Protein AF-A0A831L219-F1 (afdb_monomer_lite)

pLDDT: mean 89.01, std 7.02, range [52.88, 94.38]

Sequence (46 aa):
MVLPLCHMTWQLFSVDNKLSLHMFQRSCDMFLGIPFNIASYALLLS

Radius of gyration: 12.23 Å; chains: 1; bounding box: 30×14×32 Å

Structure (mmCIF, N/CA/C/O backbone):
data_AF-A0A831L219-F1
#
_entry.id   AF-A0A831L219-F1
#
loop_
_atom_site.group_PDB
_atom_site.id
_atom_site.type_symbol
_atom_site.label_atom_id
_atom_site.label_alt_id
_atom_site.label_comp_id
_atom_site.label_asym_id
_atom_site.label_entity_id
_atom_site.label_seq_id
_atom_site.pdbx_PDB_ins_code
_atom_site.Cartn_x
_atom_site.Cartn_y
_atom_site.Cartn_z
_atom_site.occupancy
_atom_site.B_iso_or_equiv
_atom_site.auth_seq_id
_atom_site.auth_comp_id
_atom_site.auth_asym_id
_atom_site.auth_atom_id
_atom_site.pdbx_PDB_model_num
ATOM 1 N N . MET A 1 1 ? 19.074 -7.932 -5.256 1.00 52.88 1 MET A N 1
ATOM 2 C CA . MET A 1 1 ? 17.970 -7.033 -5.650 1.00 52.88 1 MET A CA 1
ATOM 3 C C . MET A 1 1 ? 18.044 -6.847 -7.157 1.00 52.88 1 MET A C 1
ATOM 5 O O . MET A 1 1 ? 19.087 -6.403 -7.609 1.00 52.88 1 MET A O 1
ATOM 9 N N . VAL A 1 2 ? 17.026 -7.232 -7.934 1.00 78.38 2 VAL A N 1
ATOM 10 C CA . VAL A 1 2 ? 17.051 -7.028 -9.403 1.00 78.38 2 VAL A CA 1
ATOM 11 C C . VAL A 1 2 ? 16.487 -5.654 -9.779 1.00 78.38 2 VAL A C 1
ATOM 13 O O . VAL A 1 2 ? 16.961 -5.033 -10.722 1.00 78.38 2 VAL A O 1
ATOM 16 N N . LEU A 1 3 ? 15.532 -5.136 -8.998 1.00 79.50 3 LEU A N 1
ATOM 17 C CA . LEU A 1 3 ? 14.910 -3.826 -9.197 1.00 79.50 3 LEU A CA 1
ATOM 18 C C . LEU A 1 3 ? 14.695 -3.124 -7.847 1.00 79.50 3 LEU A C 1
ATOM 20 O O . LEU A 1 3 ? 14.476 -3.808 -6.847 1.00 79.50 3 LEU A O 1
ATOM 24 N N . PRO A 1 4 ? 14.730 -1.782 -7.787 1.00 81.25 4 PRO A N 1
ATOM 25 C CA . PRO A 1 4 ? 14.410 -1.050 -6.561 1.00 81.25 4 PRO A CA 1
ATOM 26 C C . PRO A 1 4 ? 12.970 -1.342 -6.082 1.00 81.25 4 PRO A C 1
ATOM 28 O O . PRO A 1 4 ? 12.087 -1.581 -6.905 1.00 81.25 4 PRO A O 1
ATOM 31 N N . LEU A 1 5 ? 12.694 -1.304 -4.770 1.00 82.19 5 LEU A N 1
ATOM 32 C CA . LEU A 1 5 ? 11.346 -1.578 -4.229 1.00 82.19 5 LEU A CA 1
ATOM 33 C C . LEU A 1 5 ? 10.314 -0.574 -4.751 1.00 82.19 5 LEU A C 1
ATOM 35 O O . LEU A 1 5 ? 10.569 0.626 -4.730 1.00 82.19 5 LEU A O 1
ATOM 39 N N . CYS A 1 6 ? 9.140 -1.041 -5.176 1.00 82.69 6 CYS A N 1
ATOM 40 C CA . CYS A 1 6 ? 8.044 -0.157 -5.585 1.00 82.69 6 CYS A CA 1
ATOM 41 C C . CYS A 1 6 ? 7.300 0.436 -4.375 1.00 82.69 6 CYS A C 1
ATOM 43 O O . CYS A 1 6 ? 6.944 1.611 -4.409 1.00 82.69 6 CYS A O 1
ATOM 45 N N . HIS A 1 7 ? 7.133 -0.343 -3.302 1.00 82.88 7 HIS A N 1
ATOM 46 C CA . HIS A 1 7 ? 6.501 0.054 -2.038 1.00 82.88 7 HIS A CA 1
ATOM 47 C C . HIS A 1 7 ? 7.552 0.614 -1.079 1.00 82.88 7 HIS A C 1
ATOM 49 O O . HIS A 1 7 ? 8.273 -0.154 -0.444 1.00 82.88 7 HIS A O 1
ATOM 55 N N . MET A 1 8 ? 7.694 1.939 -1.021 1.00 83.44 8 MET A N 1
ATOM 56 C CA . MET A 1 8 ? 8.825 2.551 -0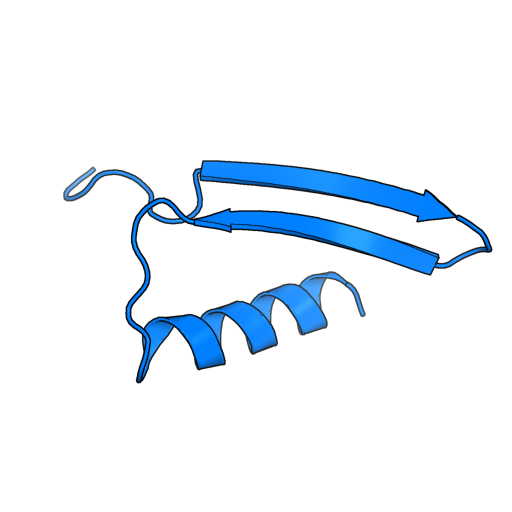.315 1.00 83.44 8 MET A CA 1
ATOM 57 C C . MET A 1 8 ? 8.511 2.905 1.130 1.00 83.44 8 MET A C 1
ATOM 59 O O . MET A 1 8 ? 9.326 2.640 2.008 1.00 83.44 8 MET A O 1
ATOM 63 N N . THR A 1 9 ? 7.358 3.520 1.381 1.00 87.50 9 THR A N 1
ATOM 64 C CA . THR A 1 9 ? 7.016 4.020 2.714 1.00 87.50 9 THR A CA 1
ATOM 65 C C . THR A 1 9 ? 5.554 3.768 3.034 1.00 87.50 9 THR A C 1
ATOM 67 O O . THR A 1 9 ? 4.685 3.795 2.156 1.00 87.50 9 THR A O 1
ATOM 70 N N . TRP A 1 10 ? 5.298 3.462 4.302 1.00 90.62 10 TRP A N 1
ATOM 71 C CA . TRP A 1 10 ? 3.973 3.180 4.837 1.00 90.62 10 TRP A CA 1
ATOM 72 C C . TRP A 1 10 ? 3.837 3.956 6.140 1.00 90.62 10 TRP A C 1
ATOM 74 O O . TRP A 1 10 ? 4.724 3.919 6.992 1.00 90.62 10 TRP A O 1
ATOM 84 N N . GLN A 1 11 ? 2.731 4.673 6.279 1.00 91.75 11 GLN A N 1
ATOM 85 C CA . GLN A 1 11 ? 2.373 5.392 7.486 1.00 91.75 11 GLN A CA 1
ATOM 86 C C . GLN A 1 11 ? 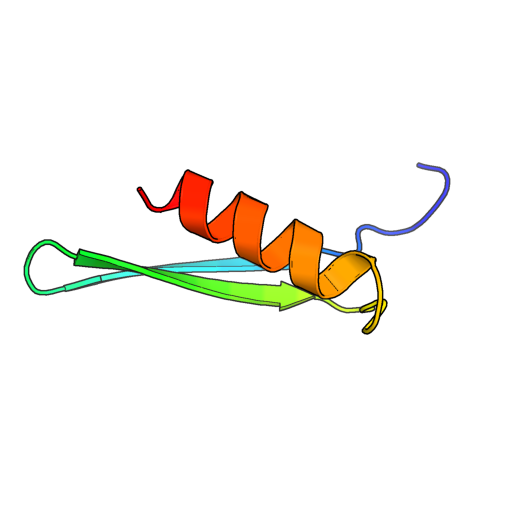1.076 4.801 8.022 1.00 91.75 11 GLN A C 1
ATOM 88 O O . GLN A 1 11 ? 0.071 4.752 7.315 1.00 91.75 11 GLN A O 1
ATOM 93 N N . LEU A 1 12 ? 1.121 4.346 9.269 1.00 92.94 12 LEU A N 1
ATOM 94 C CA . LEU A 1 12 ? -0.020 3.784 9.977 1.00 92.94 12 LEU A CA 1
ATOM 95 C C . LEU A 1 12 ? -0.578 4.822 10.942 1.00 92.94 12 LEU A C 1
ATOM 97 O O . LEU A 1 12 ? 0.173 5.515 11.629 1.00 92.94 12 LEU A O 1
ATOM 101 N N . PHE A 1 13 ? -1.898 4.917 10.991 1.00 93.62 13 PHE A N 1
ATOM 102 C CA . PHE A 1 13 ? -2.614 5.828 11.866 1.00 93.62 13 PHE A CA 1
ATOM 103 C C . PHE A 1 13 ? -3.793 5.110 12.512 1.00 93.62 13 PHE A C 1
ATOM 105 O O . PHE A 1 13 ? -4.526 4.405 11.830 1.00 93.62 13 PHE A O 1
ATOM 112 N N . SER A 1 14 ? -3.981 5.291 13.818 1.00 93.12 14 SER A N 1
ATOM 113 C CA . SER A 1 14 ? -5.047 4.638 14.580 1.00 93.12 14 SER A CA 1
ATOM 114 C C . SER A 1 14 ? -5.924 5.686 15.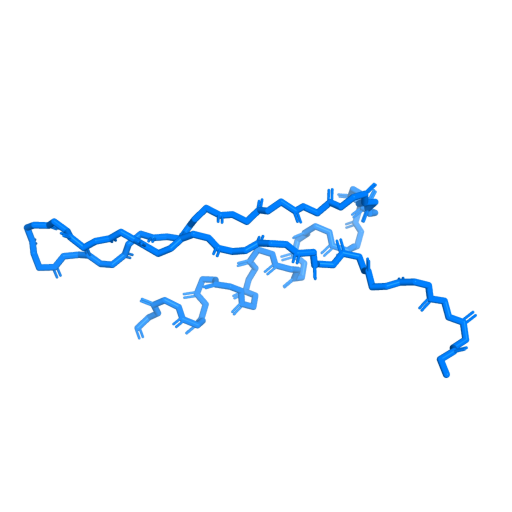254 1.00 93.12 14 SER A C 1
ATOM 116 O O . SER A 1 14 ? -5.442 6.404 16.128 1.00 93.12 14 SER A O 1
ATOM 118 N N . VAL A 1 15 ? -7.200 5.752 14.871 1.00 94.38 15 VAL A N 1
ATOM 119 C CA . VAL A 1 15 ? -8.226 6.630 15.467 1.00 94.38 15 VAL A CA 1
ATOM 120 C C . VAL A 1 15 ? -9.563 5.902 15.504 1.00 94.38 15 VAL A C 1
ATOM 122 O O . VAL A 1 15 ? -9.879 5.146 14.591 1.00 94.38 15 VAL A O 1
ATOM 125 N N . ASP A 1 16 ? -10.342 6.117 16.568 1.00 92.00 16 ASP A N 1
ATOM 126 C CA . ASP A 1 16 ? -11.693 5.558 16.744 1.00 92.00 16 ASP A CA 1
ATOM 127 C C . ASP A 1 16 ? -11.771 4.040 16.513 1.00 92.00 16 ASP A C 1
ATOM 129 O O . ASP A 1 16 ? -12.683 3.528 15.862 1.00 92.00 16 ASP A O 1
ATOM 133 N N . ASN A 1 17 ? -10.779 3.315 17.041 1.00 90.38 17 ASN A N 1
ATOM 134 C CA . ASN A 1 17 ? -10.632 1.863 16.901 1.00 90.38 17 ASN A CA 1
ATOM 135 C C . ASN A 1 17 ? -10.531 1.373 15.439 1.00 90.38 17 ASN A C 1
ATOM 137 O O . ASN A 1 17 ? -10.821 0.214 15.147 1.00 90.38 17 ASN A O 1
ATOM 141 N N . LYS A 1 18 ? -10.125 2.255 14.516 1.00 90.69 18 LYS A N 1
ATOM 142 C CA . LYS A 1 18 ? -9.841 1.952 13.110 1.00 90.69 18 LYS A CA 1
ATOM 143 C C . LYS A 1 18 ? -8.369 2.203 12.812 1.00 90.69 18 LYS A C 1
ATOM 145 O O . LYS A 1 18 ? -7.823 3.245 13.177 1.00 90.69 18 LYS A O 1
ATOM 150 N N . LEU A 1 19 ? -7.752 1.258 12.107 1.00 92.38 19 LEU A N 1
ATOM 151 C CA . LEU A 1 19 ? -6.391 1.378 11.603 1.00 92.38 19 LEU A CA 1
ATOM 152 C C . LEU A 1 19 ? -6.432 1.825 10.137 1.00 92.38 19 LEU A C 1
ATOM 154 O O . LEU A 1 19 ? -7.000 1.155 9.281 1.00 92.38 19 LEU A O 1
ATOM 158 N N . SER A 1 20 ? -5.815 2.964 9.858 1.00 91.50 20 SER A N 1
ATOM 159 C CA . SER A 1 20 ? -5.651 3.532 8.523 1.00 91.50 20 SER A CA 1
ATOM 160 C C . SER A 1 20 ? -4.197 3.391 8.081 1.00 91.50 20 SER A C 1
ATOM 162 O O . SER A 1 20 ? -3.277 3.601 8.874 1.00 91.50 20 SER A O 1
ATOM 164 N N . LEU A 1 21 ? -3.977 3.082 6.803 1.00 93.19 21 LEU A N 1
AT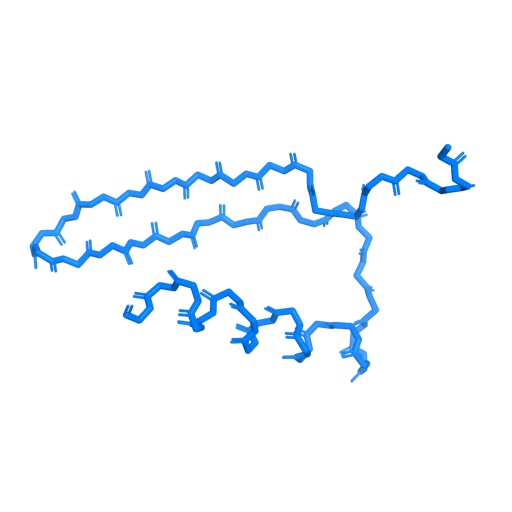OM 165 C CA . LEU A 1 21 ? -2.650 3.012 6.187 1.00 93.19 21 LEU A CA 1
ATOM 166 C C . LEU A 1 21 ? -2.582 3.950 4.987 1.00 93.19 21 LEU A C 1
ATOM 168 O O . LEU A 1 21 ? -3.405 3.883 4.077 1.00 93.19 21 LEU A O 1
ATOM 172 N N . HIS A 1 22 ? -1.561 4.799 4.979 1.00 92.12 22 HIS A N 1
ATOM 173 C CA . HIS A 1 22 ? -1.168 5.595 3.828 1.00 92.12 22 HIS A CA 1
ATOM 174 C C . HIS A 1 22 ? 0.126 5.019 3.253 1.00 92.12 22 HIS A C 1
ATOM 176 O O . HIS A 1 22 ? 1.132 4.908 3.956 1.00 92.12 22 HIS A O 1
ATOM 182 N N . MET A 1 23 ? 0.103 4.633 1.979 1.00 91.38 23 MET A N 1
ATOM 183 C CA . MET A 1 23 ? 1.232 3.990 1.309 1.00 91.38 23 MET A CA 1
ATOM 184 C C . MET A 1 23 ? 1.701 4.835 0.134 1.00 91.38 23 MET A C 1
ATOM 186 O O . MET A 1 23 ? 0.895 5.271 -0.686 1.00 91.38 23 MET A O 1
ATOM 190 N N . PHE A 1 24 ? 3.013 5.043 0.047 1.00 91.81 24 PHE A N 1
ATOM 191 C CA . PHE A 1 24 ? 3.634 5.690 -1.099 1.00 91.81 24 PHE A CA 1
ATOM 192 C C . PHE A 1 24 ? 4.348 4.659 -1.972 1.00 91.81 24 PHE A C 1
ATOM 194 O O . PHE A 1 24 ? 5.336 4.026 -1.570 1.00 91.81 24 PHE A O 1
ATOM 201 N N . GLN A 1 25 ? 3.850 4.526 -3.200 1.00 92.25 25 GLN A N 1
ATOM 202 C CA . GLN A 1 25 ? 4.421 3.664 -4.220 1.00 92.25 25 GLN A CA 1
ATOM 203 C C . GLN A 1 25 ? 5.133 4.530 -5.265 1.00 92.25 25 GLN A C 1
ATOM 205 O O . GLN A 1 25 ? 4.512 5.357 -5.926 1.00 92.25 25 GLN A O 1
ATOM 210 N N . ARG A 1 26 ? 6.449 4.344 -5.434 1.00 92.19 26 ARG A N 1
ATOM 211 C CA . ARG A 1 26 ? 7.263 5.173 -6.354 1.00 92.19 26 ARG A CA 1
ATOM 212 C C . ARG A 1 26 ? 7.000 4.900 -7.836 1.00 92.19 26 ARG A C 1
ATOM 214 O O . ARG A 1 26 ? 7.465 5.638 -8.696 1.00 92.19 26 ARG A O 1
ATOM 221 N N . SER A 1 27 ? 6.383 3.763 -8.135 1.00 92.19 27 SER A N 1
ATOM 222 C CA . SER A 1 27 ? 6.116 3.286 -9.487 1.00 92.19 27 SER A CA 1
ATOM 223 C C . SER A 1 27 ? 4.930 2.342 -9.434 1.00 92.19 27 SER A C 1
ATOM 225 O O . SER 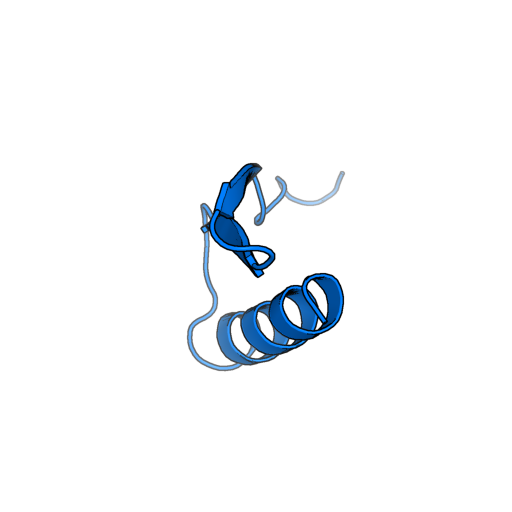A 1 27 ? 4.968 1.348 -8.705 1.00 92.19 27 SER A O 1
ATOM 227 N N . CYS A 1 28 ? 3.888 2.668 -10.190 1.00 90.12 28 CYS A N 1
ATOM 228 C CA . CYS A 1 28 ? 2.619 1.963 -10.160 1.00 90.12 28 CYS A CA 1
ATOM 229 C C . CYS A 1 28 ? 2.248 1.494 -11.562 1.00 90.12 28 CYS A C 1
ATOM 231 O O . CYS A 1 28 ? 2.163 2.303 -12.483 1.00 90.12 28 CYS A O 1
ATOM 233 N N . ASP A 1 29 ? 1.987 0.200 -11.703 1.00 91.81 29 ASP A N 1
ATOM 234 C CA . ASP A 1 29 ? 1.268 -0.324 -12.857 1.00 91.81 29 ASP A CA 1
ATOM 235 C C . ASP A 1 29 ? -0.233 -0.153 -12.606 1.00 91.81 29 ASP A C 1
ATOM 237 O O . ASP A 1 29 ? -0.793 -0.778 -11.711 1.00 91.81 29 ASP A O 1
ATOM 241 N N . MET A 1 30 ? -0.868 0.730 -13.371 1.00 92.12 30 MET A N 1
ATOM 242 C CA . MET A 1 30 ? -2.258 1.132 -13.163 1.00 92.12 30 MET A CA 1
ATOM 243 C C . MET A 1 30 ? -3.262 0.006 -13.452 1.00 92.12 30 MET A C 1
ATOM 245 O O . MET A 1 30 ? -4.351 0.017 -12.884 1.00 92.12 30 MET A O 1
ATOM 249 N N . PHE A 1 31 ? -2.924 -0.942 -14.336 1.00 90.25 31 PHE A N 1
ATOM 250 C CA . PHE A 1 31 ? -3.888 -1.928 -14.830 1.00 90.25 31 PHE A CA 1
ATOM 251 C C . PHE A 1 31 ? -3.862 -3.231 -14.031 1.00 90.25 31 PHE A C 1
ATOM 253 O O . PHE A 1 31 ? -4.920 -3.720 -13.646 1.00 90.25 31 PHE A O 1
ATOM 260 N N . LEU A 1 32 ? -2.676 -3.782 -13.752 1.00 92.12 32 LEU A N 1
ATOM 261 C CA . LEU A 1 32 ? -2.555 -5.017 -12.968 1.00 92.12 32 LEU A CA 1
ATOM 262 C C . LEU A 1 32 ? -2.045 -4.716 -11.559 1.00 92.12 32 LEU A C 1
ATOM 264 O O . LEU A 1 32 ? -2.684 -5.091 -10.580 1.00 92.12 32 LEU A O 1
ATOM 268 N N . GLY A 1 33 ? -0.929 -3.996 -11.441 1.00 91.44 33 GLY A N 1
ATOM 269 C CA . GLY A 1 33 ? -0.270 -3.746 -10.156 1.00 91.44 33 GLY A CA 1
ATOM 270 C C . GLY A 1 33 ? -1.152 -3.077 -9.095 1.00 91.44 33 GLY A C 1
ATOM 271 O O . GLY A 1 33 ? -1.304 -3.619 -8.005 1.00 91.44 33 GLY A O 1
ATOM 272 N N . ILE A 1 34 ? -1.746 -1.915 -9.383 1.00 92.62 34 ILE A N 1
ATOM 273 C CA . ILE A 1 34 ? -2.540 -1.147 -8.411 1.00 92.62 34 ILE A CA 1
ATOM 274 C C . ILE A 1 34 ? -3.717 -1.965 -7.860 1.00 92.62 34 ILE A C 1
ATOM 276 O O . ILE A 1 34 ? -3.834 -2.024 -6.635 1.00 92.62 34 ILE A O 1
ATOM 280 N N . PRO A 1 35 ? -4.566 -2.614 -8.683 1.00 93.50 35 PRO A N 1
ATOM 281 C CA . PRO A 1 35 ? -5.664 -3.427 -8.162 1.00 93.50 35 PRO A CA 1
ATOM 282 C C . PRO A 1 35 ? -5.205 -4.530 -7.200 1.00 93.50 35 PRO A C 1
ATOM 284 O O . PRO A 1 35 ? -5.765 -4.660 -6.109 1.00 93.50 35 PRO A O 1
ATOM 287 N N . PHE A 1 36 ? -4.154 -5.279 -7.555 1.00 93.25 36 PHE A N 1
ATOM 288 C CA . PHE A 1 36 ? -3.596 -6.317 -6.680 1.00 93.25 36 PHE A CA 1
ATOM 289 C C . PHE A 1 36 ? -3.006 -5.727 -5.398 1.00 93.25 36 PHE A C 1
ATOM 291 O O . PHE A 1 36 ? -3.238 -6.250 -4.306 1.00 93.25 36 PHE A O 1
ATOM 298 N N . ASN A 1 37 ? -2.293 -4.608 -5.516 1.00 92.00 37 ASN A N 1
ATOM 299 C CA . ASN A 1 37 ? -1.687 -3.934 -4.380 1.00 92.00 37 ASN A CA 1
ATOM 300 C C . ASN A 1 37 ? -2.767 -3.444 -3.408 1.00 92.00 37 ASN A C 1
ATOM 302 O O . ASN A 1 37 ? -2.699 -3.769 -2.226 1.00 92.00 37 ASN A O 1
ATOM 306 N N . ILE A 1 38 ? -3.807 -2.752 -3.883 1.00 92.62 38 ILE A N 1
ATOM 307 C CA . ILE A 1 38 ? -4.920 -2.284 -3.041 1.00 92.62 38 ILE A CA 1
ATOM 308 C C . ILE A 1 38 ? -5.578 -3.454 -2.306 1.00 92.62 38 ILE A C 1
ATOM 310 O O . ILE A 1 38 ? -5.769 -3.368 -1.094 1.00 92.62 38 ILE A O 1
ATOM 314 N N . ALA A 1 39 ? -5.874 -4.555 -3.003 1.00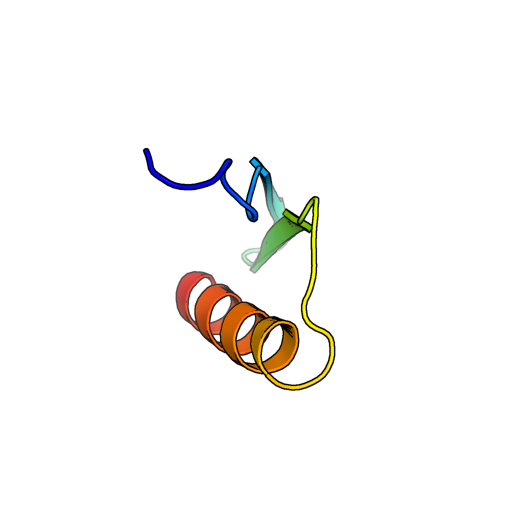 94.31 39 ALA A N 1
ATOM 315 C CA . ALA A 1 39 ? -6.469 -5.735 -2.379 1.00 94.31 39 ALA A CA 1
ATOM 316 C C . ALA A 1 39 ? -5.567 -6.324 -1.278 1.00 94.31 39 ALA A C 1
ATOM 318 O O . ALA A 1 39 ? -6.045 -6.629 -0.187 1.00 94.31 39 ALA A O 1
ATOM 319 N N . SER A 1 40 ? -4.257 -6.427 -1.528 1.00 92.62 40 SER A N 1
ATOM 320 C CA . SER A 1 40 ? -3.297 -6.937 -0.541 1.00 92.62 40 SER A CA 1
ATOM 321 C C . SER A 1 40 ? -3.187 -6.055 0.709 1.00 92.62 40 SER A C 1
ATOM 323 O O . SER A 1 40 ? -3.165 -6.577 1.821 1.00 92.62 40 SER A O 1
ATOM 325 N N . TYR A 1 41 ? -3.184 -4.725 0.557 1.00 91.81 41 TYR A N 1
ATOM 326 C CA . TYR A 1 41 ? -3.119 -3.799 1.692 1.00 91.81 41 TYR A CA 1
ATOM 327 C C . TYR A 1 41 ? -4.444 -3.687 2.441 1.00 91.81 41 TYR A C 1
ATOM 329 O O . TYR A 1 41 ? -4.430 -3.512 3.655 1.00 91.81 41 TYR A O 1
ATOM 337 N N . ALA A 1 42 ? -5.579 -3.829 1.755 1.00 90.94 42 ALA A N 1
ATOM 338 C CA . ALA A 1 42 ? -6.879 -3.925 2.409 1.00 90.94 42 ALA A CA 1
ATOM 339 C C . ALA A 1 42 ? -6.969 -5.183 3.286 1.00 90.94 42 ALA A C 1
ATOM 341 O O . ALA A 1 42 ? -7.462 -5.100 4.405 1.00 90.94 42 ALA A O 1
ATOM 342 N N . LEU A 1 43 ? -6.433 -6.317 2.817 1.00 91.69 43 LEU A N 1
ATOM 343 C CA . LEU A 1 43 ? -6.334 -7.543 3.616 1.00 91.69 43 LEU A CA 1
ATOM 344 C C . LEU A 1 43 ? -5.357 -7.380 4.788 1.00 91.69 43 LEU A C 1
ATOM 346 O O . LEU A 1 43 ? -5.593 -7.897 5.868 1.00 91.69 43 LEU A O 1
ATOM 350 N N . LEU A 1 44 ? -4.276 -6.620 4.619 1.00 89.31 44 LEU A N 1
ATOM 351 C CA . LEU A 1 44 ? -3.355 -6.322 5.720 1.00 89.31 44 LEU A CA 1
ATOM 352 C C . LEU A 1 44 ? -3.985 -5.436 6.814 1.00 89.31 44 LEU A C 1
ATOM 354 O O . LEU A 1 44 ? -3.533 -5.466 7.955 1.00 89.31 44 LEU A O 1
ATOM 358 N N . LEU A 1 45 ? -5.001 -4.643 6.469 1.00 86.75 45 LEU A N 1
ATOM 359 C CA . LEU A 1 45 ? -5.749 -3.783 7.391 1.00 86.75 45 LEU A CA 1
ATOM 360 C C . LEU A 1 45 ? -7.000 -4.442 7.994 1.00 86.75 45 LEU A C 1
ATOM 362 O O . LEU A 1 45 ? -7.646 -3.803 8.826 1.00 86.75 45 LEU A O 1
ATOM 366 N N . SER A 1 46 ? -7.377 -5.646 7.542 1.00 75.94 46 SER A N 1
ATOM 367 C CA . SER A 1 46 ? -8.600 -6.338 7.980 1.00 75.94 46 SER A CA 1
ATOM 368 C C . SER A 1 46 ? -8.520 -6.864 9.405 1.00 75.94 46 SER A C 1
ATOM 370 O O . SER A 1 46 ? -7.432 -7.371 9.762 1.00 75.94 46 SER A O 1
#

Foldseek 3Di:
DPDPFQWDDWDWDDDPNAIDIDTHGPDADPPPGPVVVVVVVVVVRD

Secondary structure (DSSP, 8-state):
--S--SEEEEEEEEETTEEEEEEEESS--TTTHHHHHHHHHHHHT-